Protein AF-A0A0N4VCX0-F1 (afdb_monomer_lite)

InterPro domains:
  IPR036890 Histidine kinase/HSP90-like ATPase superfamily [G3DSA:3.30.565.10] (33-111)
  IPR036890 Histidine kinase/HSP90-like ATPase superfamily [SSF55874] (28-109)
  IPR050634 DNA Topoisomerase II [PTHR10169] (24-110)

Secondary structure (DSSP, 8-state):
-HHHHHHHHHHHHHHHHHHHHHHHHHHTT-----HHHHHHH-THHHH--SSPPPPEEEEEEETTTTEEEEEEE---HHHHHHHHHHHHHHHHHHHH-TT------------

Organism: Enterobius vermicularis (NCBI:txid51028)

Sequence (111 aa):
LKKVRNLQRLKTVRRILRCSNRWNSSAAKYRKVSPIEHVLLRSDSYVGSNSLTDEQVSFLYDSRDQKIRRESIRYVPALLKIFDEILVNAADNKQRDSNMKHLSVNVDRQV

pLDDT: mean 83.38, std 17.74, range [45.81, 97.19]

Structure (mmCIF, N/CA/C/O backbone):
data_AF-A0A0N4VCX0-F1
#
_entry.id   AF-A0A0N4VCX0-F1
#
loop_
_atom_site.group_PDB
_atom_site.id
_atom_site.type_symbol
_atom_site.label_atom_id
_atom_site.label_alt_id
_atom_site.label_comp_id
_atom_site.label_asym_id
_atom_site.label_entity_id
_atom_site.label_seq_id
_atom_site.pdbx_PDB_ins_code
_atom_site.Cartn_x
_atom_site.Cartn_y
_atom_site.Cartn_z
_atom_site.occupancy
_atom_site.B_iso_or_equiv
_atom_site.auth_seq_id
_atom_site.auth_comp_id
_atom_site.auth_asym_id
_atom_site.auth_atom_id
_atom_site.pdbx_PDB_model_num
ATOM 1 N N . LEU A 1 1 ? 39.958 -3.877 -67.963 1.00 52.59 1 LEU A N 1
ATOM 2 C CA . LEU A 1 1 ? 38.867 -2.887 -67.724 1.00 52.59 1 LEU A CA 1
ATOM 3 C C . LEU A 1 1 ? 37.638 -3.394 -66.930 1.00 52.59 1 LEU A C 1
ATOM 5 O O . LEU A 1 1 ? 36.916 -2.561 -66.387 1.00 52.59 1 LEU A O 1
ATOM 9 N N . LYS A 1 2 ? 37.358 -4.709 -66.822 1.00 48.81 2 LYS A N 1
ATOM 10 C CA . LYS A 1 2 ? 36.209 -5.240 -66.037 1.00 48.81 2 LYS A CA 1
ATOM 11 C C . LYS A 1 2 ? 36.496 -5.421 -64.527 1.00 48.81 2 LYS A C 1
ATOM 13 O O . LYS A 1 2 ? 35.601 -5.257 -63.707 1.00 48.81 2 LYS A O 1
ATOM 18 N N . LYS A 1 3 ? 37.758 -5.665 -64.144 1.00 48.50 3 LYS A N 1
ATOM 19 C CA . LYS A 1 3 ? 38.185 -5.941 -62.750 1.00 48.50 3 LYS A CA 1
ATOM 20 C C . LYS A 1 3 ? 38.126 -4.709 -61.821 1.00 48.50 3 LYS A C 1
ATOM 22 O O . LYS A 1 3 ? 37.767 -4.833 -60.657 1.00 48.50 3 LYS A O 1
ATOM 27 N N . VAL A 1 4 ? 38.389 -3.509 -62.352 1.00 52.94 4 VAL A N 1
ATOM 28 C CA . VAL A 1 4 ? 38.394 -2.240 -61.586 1.00 52.94 4 VAL A CA 1
ATOM 29 C C . VAL A 1 4 ? 36.971 -1.753 -61.261 1.00 52.94 4 VAL A C 1
ATOM 31 O O . VAL A 1 4 ? 36.721 -1.266 -60.160 1.00 52.94 4 VAL A O 1
ATOM 34 N N . ARG A 1 5 ? 36.007 -1.985 -62.167 1.00 50.59 5 ARG A N 1
ATOM 35 C CA . ARG A 1 5 ? 34.582 -1.663 -61.957 1.00 50.59 5 ARG A CA 1
ATOM 36 C C . ARG A 1 5 ? 33.952 -2.488 -60.824 1.00 50.59 5 ARG A C 1
ATOM 38 O O . ARG A 1 5 ? 33.183 -1.946 -60.034 1.00 50.59 5 ARG A O 1
ATOM 45 N N . ASN A 1 6 ? 34.341 -3.759 -60.676 1.00 53.69 6 ASN A N 1
ATOM 46 C CA . ASN A 1 6 ? 33.891 -4.610 -59.564 1.00 53.69 6 ASN A CA 1
ATOM 47 C C . ASN A 1 6 ? 34.422 -4.139 -58.200 1.00 53.69 6 ASN A C 1
ATOM 49 O O . ASN A 1 6 ? 33.697 -4.197 -57.209 1.00 53.69 6 ASN A O 1
ATOM 53 N N . LEU A 1 7 ? 35.648 -3.608 -58.143 1.00 52.91 7 LEU A N 1
ATOM 54 C CA . LEU A 1 7 ? 36.235 -3.105 -56.897 1.00 52.91 7 LEU A CA 1
ATOM 55 C C . LEU A 1 7 ? 35.561 -1.809 -56.416 1.00 52.91 7 LEU A C 1
ATOM 57 O O . LEU A 1 7 ? 35.346 -1.635 -55.217 1.00 52.91 7 LEU A O 1
ATOM 61 N N . GLN A 1 8 ? 35.193 -0.912 -57.337 1.00 54.19 8 GLN A N 1
ATOM 62 C CA . GLN A 1 8 ? 34.441 0.305 -57.006 1.00 54.19 8 GLN A CA 1
ATOM 63 C C . GLN A 1 8 ? 33.018 -0.022 -56.524 1.00 54.19 8 GLN A C 1
ATOM 65 O O . GLN A 1 8 ? 32.570 0.540 -55.527 1.00 54.19 8 GLN A O 1
ATOM 70 N N . ARG A 1 9 ? 32.347 -1.006 -57.141 1.00 52.78 9 ARG A N 1
ATOM 71 C CA . ARG A 1 9 ? 31.013 -1.478 -56.724 1.00 52.78 9 ARG A CA 1
ATOM 72 C C . ARG A 1 9 ? 31.033 -2.107 -55.319 1.00 52.78 9 ARG A C 1
ATOM 74 O O . ARG A 1 9 ? 30.173 -1.797 -54.501 1.00 52.78 9 ARG A O 1
ATOM 81 N N . LEU A 1 10 ? 32.067 -2.891 -54.993 1.00 54.28 10 LEU A N 1
ATOM 82 C CA . LEU A 1 10 ? 32.272 -3.481 -53.658 1.00 54.28 10 LEU A CA 1
ATOM 83 C C . LEU A 1 10 ? 32.592 -2.437 -52.572 1.00 54.28 10 LEU A C 1
ATOM 85 O O . LEU A 1 10 ? 32.125 -2.560 -51.437 1.00 54.28 10 LEU A O 1
ATOM 89 N N . LYS A 1 11 ? 33.355 -1.385 -52.903 1.00 54.84 11 LYS A N 1
ATOM 90 C CA . LYS A 1 11 ? 33.648 -0.275 -51.976 1.00 54.84 11 LYS A CA 1
ATOM 91 C C . LYS A 1 11 ? 32.392 0.539 -51.645 1.00 54.84 11 LYS A C 1
ATOM 93 O O . LYS A 1 11 ? 32.186 0.879 -50.479 1.00 54.84 11 LYS A O 1
ATOM 98 N N . THR A 1 12 ? 31.533 0.792 -52.633 1.00 54.62 12 THR A N 1
ATOM 99 C CA . THR A 1 12 ? 30.264 1.516 -52.449 1.00 54.62 12 THR A CA 1
ATOM 100 C C . THR A 1 12 ? 29.264 0.712 -51.614 1.00 54.62 12 THR A C 1
ATOM 102 O O . THR A 1 12 ? 28.698 1.253 -50.667 1.00 54.62 12 THR A O 1
ATOM 105 N N . VAL A 1 13 ? 29.127 -0.597 -51.860 1.00 58.81 13 VAL A N 1
ATOM 106 C CA . VAL A 1 13 ? 28.260 -1.490 -51.062 1.00 58.81 13 VAL A CA 1
ATOM 107 C C . VAL A 1 13 ? 28.729 -1.581 -49.602 1.00 58.81 13 VAL A C 1
ATOM 109 O O . VAL A 1 13 ? 27.922 -1.440 -48.685 1.00 58.81 13 VAL A O 1
ATOM 112 N N . ARG A 1 14 ? 30.045 -1.686 -49.350 1.00 57.28 14 ARG A N 1
ATOM 113 C CA . ARG A 1 14 ? 30.617 -1.636 -47.985 1.00 57.28 14 ARG A CA 1
ATOM 114 C C . ARG A 1 14 ? 30.424 -0.290 -47.275 1.00 57.28 14 ARG A C 1
ATOM 116 O O . ARG A 1 14 ? 30.533 -0.233 -46.050 1.00 57.28 14 ARG A O 1
ATOM 123 N N . ARG A 1 15 ? 30.205 0.804 -48.009 1.00 54.22 15 ARG A N 1
ATOM 124 C CA . ARG A 1 15 ? 29.928 2.134 -47.439 1.00 54.22 15 ARG A CA 1
ATOM 125 C C . ARG A 1 15 ? 28.449 2.284 -47.070 1.00 54.22 15 ARG A C 1
ATOM 127 O O . ARG A 1 15 ? 28.151 2.823 -46.011 1.00 54.22 15 ARG A O 1
ATOM 134 N N . ILE A 1 16 ? 27.551 1.732 -47.888 1.00 58.03 16 ILE A N 1
ATOM 135 C CA . ILE A 1 16 ? 26.101 1.700 -47.634 1.00 58.03 16 ILE A CA 1
ATOM 136 C C . ILE A 1 16 ? 25.775 0.803 -46.426 1.00 58.03 16 ILE A C 1
ATOM 138 O O . ILE A 1 16 ? 25.083 1.247 -45.513 1.00 58.03 16 ILE A O 1
ATOM 142 N N . LEU A 1 17 ? 26.364 -0.399 -46.351 1.00 57.81 17 LEU A N 1
ATOM 143 C CA . LEU A 1 17 ? 26.221 -1.305 -45.198 1.00 57.81 17 LEU A CA 1
ATOM 144 C C . LEU A 1 17 ? 26.742 -0.691 -43.887 1.00 57.81 17 LEU A C 1
ATOM 146 O O . LEU A 1 17 ? 26.132 -0.858 -42.834 1.00 57.81 17 LEU A O 1
ATOM 150 N N . ARG A 1 18 ? 27.841 0.076 -43.940 1.00 52.09 18 ARG A N 1
ATOM 151 C CA . ARG A 1 18 ? 28.374 0.784 -42.762 1.00 52.09 18 ARG A CA 1
ATOM 152 C C . ARG A 1 18 ? 27.489 1.935 -42.295 1.00 52.09 18 ARG A C 1
ATOM 154 O O . ARG A 1 18 ? 27.424 2.181 -41.096 1.00 52.09 18 ARG A O 1
ATOM 161 N N . CYS A 1 19 ? 26.813 2.622 -43.214 1.00 50.06 19 CYS A N 1
ATOM 162 C CA . CYS A 1 19 ? 25.867 3.672 -42.854 1.00 50.06 19 CYS A CA 1
ATOM 163 C C . CYS A 1 19 ? 24.616 3.055 -42.210 1.00 50.06 19 CYS A C 1
ATOM 165 O O . CYS A 1 19 ? 24.270 3.437 -41.100 1.00 50.06 19 CYS A O 1
ATOM 167 N N . SER A 1 20 ? 24.019 2.026 -42.829 1.00 53.81 20 SER A N 1
ATOM 168 C CA . SER A 1 20 ? 22.828 1.320 -42.317 1.00 53.81 20 SER A CA 1
ATOM 169 C C . SER A 1 20 ? 23.019 0.741 -40.906 1.00 53.81 20 SER A C 1
ATOM 171 O O . SER A 1 20 ? 22.170 0.954 -40.041 1.00 53.81 20 SER A O 1
ATOM 173 N N . ASN A 1 21 ? 24.171 0.125 -40.617 1.00 55.44 21 ASN A N 1
ATOM 174 C CA . ASN A 1 21 ? 24.453 -0.397 -39.275 1.00 55.44 21 ASN A CA 1
ATOM 175 C C . ASN A 1 21 ? 24.526 0.691 -38.191 1.00 55.44 21 ASN A C 1
ATOM 177 O O . ASN A 1 21 ? 24.209 0.406 -37.039 1.00 55.44 21 ASN A O 1
ATOM 181 N N . ARG A 1 22 ? 24.899 1.931 -38.544 1.00 50.59 22 ARG A N 1
ATOM 182 C CA . ARG A 1 22 ? 24.986 3.063 -37.607 1.00 50.59 22 ARG A CA 1
ATOM 183 C C . ARG A 1 22 ? 23.609 3.595 -37.198 1.00 50.59 22 ARG A C 1
ATOM 185 O O . ARG A 1 22 ? 23.419 3.951 -36.040 1.00 50.59 22 ARG A O 1
ATOM 192 N N . TRP A 1 23 ? 22.643 3.600 -38.121 1.00 46.28 23 TRP A N 1
ATOM 193 C CA . TRP A 1 23 ? 21.257 4.006 -37.841 1.00 46.28 23 TRP A CA 1
ATOM 194 C C . TRP A 1 23 ? 20.540 3.009 -36.922 1.00 46.28 23 TRP A C 1
ATOM 196 O O . TRP A 1 23 ? 19.825 3.430 -36.014 1.00 46.28 23 TRP A O 1
ATOM 206 N N . ASN A 1 24 ? 20.820 1.708 -37.063 1.00 55.06 24 ASN A N 1
ATOM 207 C CA . ASN A 1 24 ? 20.322 0.690 -36.130 1.00 55.06 24 ASN A CA 1
ATOM 208 C C . ASN A 1 24 ? 20.887 0.866 -34.710 1.00 55.06 24 ASN A C 1
ATOM 210 O O . ASN A 1 24 ? 20.188 0.590 -33.739 1.00 55.06 24 ASN A O 1
ATOM 214 N N . SER A 1 25 ? 22.119 1.370 -34.563 1.00 58.47 25 SER A N 1
ATOM 215 C CA . SER A 1 25 ? 22.731 1.584 -33.241 1.00 58.47 25 SER A CA 1
ATOM 216 C C . SER A 1 25 ? 22.077 2.739 -32.471 1.00 58.47 25 SER A C 1
ATOM 218 O O . SER A 1 25 ? 21.984 2.695 -31.247 1.00 58.47 25 SER A O 1
ATOM 220 N N . SER A 1 26 ? 21.633 3.785 -33.175 1.00 61.69 26 SER A N 1
ATOM 221 C CA . SER A 1 26 ? 20.996 4.963 -32.569 1.00 61.69 26 SER A CA 1
ATOM 222 C C . SER A 1 26 ? 19.503 4.756 -32.311 1.00 61.69 26 SER A C 1
ATOM 224 O O . SER A 1 26 ? 19.011 5.171 -31.264 1.00 61.69 26 SER A O 1
ATOM 226 N N . ALA A 1 27 ? 18.794 4.076 -33.219 1.00 63.09 27 ALA A N 1
ATOM 227 C CA . ALA A 1 27 ? 17.379 3.744 -33.047 1.00 63.09 27 ALA A CA 1
ATOM 228 C C . ALA A 1 27 ? 17.144 2.719 -31.921 1.00 63.09 27 ALA A C 1
ATOM 230 O O . ALA A 1 27 ? 16.131 2.791 -31.236 1.00 63.09 27 ALA A O 1
ATOM 231 N N . ALA A 1 28 ? 18.100 1.819 -31.661 1.00 68.31 28 ALA A N 1
ATOM 232 C CA . ALA A 1 28 ? 18.030 0.887 -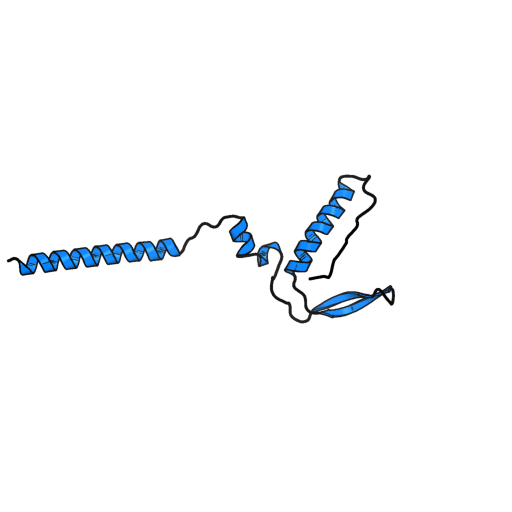30.532 1.00 68.31 28 ALA A CA 1
ATOM 233 C C . ALA A 1 28 ? 18.201 1.562 -29.154 1.00 68.31 28 ALA A C 1
ATOM 235 O O . ALA A 1 28 ? 17.858 0.969 -28.134 1.00 68.3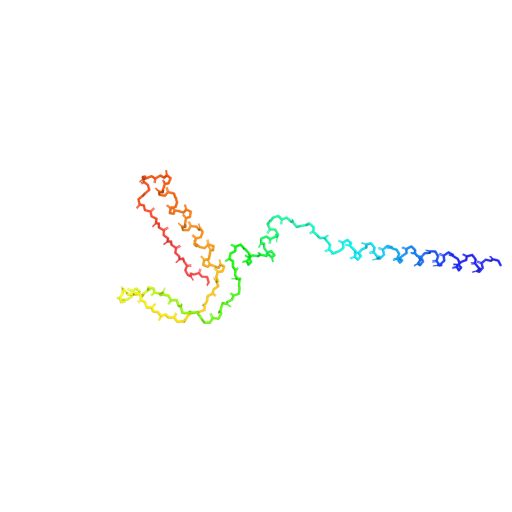1 28 ALA A O 1
ATOM 236 N N . LYS A 1 29 ? 18.734 2.792 -29.104 1.00 82.12 29 LYS A N 1
ATOM 237 C CA . LYS A 1 29 ? 19.020 3.501 -27.847 1.00 82.12 29 LYS A CA 1
ATOM 238 C C . LYS A 1 29 ? 17.773 4.126 -27.212 1.00 82.12 29 LYS A C 1
ATOM 240 O O . LYS A 1 29 ? 17.725 4.265 -25.993 1.00 82.12 29 LYS A O 1
ATOM 245 N N . TYR A 1 30 ? 16.780 4.507 -28.016 1.00 86.69 30 TYR A N 1
ATOM 246 C CA . TYR A 1 30 ? 15.577 5.199 -27.552 1.00 86.69 30 TYR A CA 1
ATOM 247 C C . TYR A 1 30 ? 14.340 4.381 -27.899 1.00 86.69 30 TYR A C 1
ATOM 249 O O . TYR A 1 30 ? 14.028 4.172 -29.068 1.00 86.69 30 TYR A O 1
ATOM 257 N N . ARG A 1 31 ? 13.615 3.939 -26.871 1.00 86.31 31 ARG A N 1
ATOM 258 C CA . ARG A 1 31 ? 12.381 3.171 -27.024 1.00 86.31 31 ARG A CA 1
ATOM 259 C C . ARG A 1 31 ? 11.226 3.920 -26.376 1.00 86.31 31 ARG A C 1
ATOM 261 O O . ARG A 1 31 ? 11.322 4.334 -25.225 1.00 86.31 31 ARG A O 1
ATOM 268 N N . LYS A 1 32 ? 10.116 4.039 -27.105 1.00 90.69 32 LYS A N 1
ATOM 269 C CA . LYS A 1 32 ? 8.825 4.399 -26.517 1.00 90.69 32 LYS A CA 1
ATOM 270 C C . LYS A 1 32 ? 8.227 3.144 -25.886 1.00 90.69 32 LYS A C 1
ATOM 272 O O . LYS A 1 32 ? 8.105 2.122 -26.557 1.00 90.69 32 LYS A O 1
ATOM 277 N N . VAL A 1 33 ? 7.886 3.231 -24.609 1.00 93.56 33 VAL A N 1
ATOM 278 C CA . VAL A 1 33 ? 7.179 2.183 -23.866 1.00 93.56 33 VAL A CA 1
ATOM 279 C C . VAL A 1 33 ? 5.757 2.648 -23.583 1.00 93.56 33 VAL A C 1
ATOM 281 O O . VAL A 1 33 ? 5.505 3.850 -23.456 1.00 93.56 33 VAL A O 1
ATOM 284 N N . SER A 1 34 ? 4.819 1.711 -23.533 1.00 96.31 34 SER A N 1
ATOM 285 C CA . SER A 1 34 ? 3.459 1.994 -23.077 1.00 96.31 34 SER A CA 1
ATOM 286 C C . SER A 1 34 ? 3.431 2.246 -21.559 1.00 96.31 34 SER A C 1
ATOM 288 O O . SER A 1 34 ? 4.356 1.836 -20.852 1.00 96.31 34 SER A O 1
ATOM 290 N N . PRO A 1 35 ? 2.376 2.890 -21.024 1.00 95.00 35 PRO A N 1
ATOM 291 C CA . PRO A 1 35 ? 2.266 3.134 -19.586 1.00 95.00 35 PRO A CA 1
ATOM 292 C C . PRO A 1 35 ? 2.326 1.850 -18.748 1.00 95.00 35 PRO A C 1
ATOM 294 O O . PRO A 1 35 ? 3.040 1.803 -17.752 1.00 95.00 35 PRO A O 1
ATOM 297 N N . ILE A 1 36 ? 1.641 0.789 -19.186 1.00 95.31 36 ILE A N 1
ATOM 298 C CA . ILE A 1 36 ? 1.617 -0.503 -18.485 1.00 95.31 36 ILE A CA 1
ATOM 299 C C . ILE A 1 36 ? 3.011 -1.141 -18.492 1.00 95.31 36 ILE A C 1
ATOM 301 O O . ILE A 1 36 ? 3.500 -1.570 -17.451 1.00 95.31 36 ILE A O 1
ATOM 305 N N . GLU A 1 37 ? 3.692 -1.151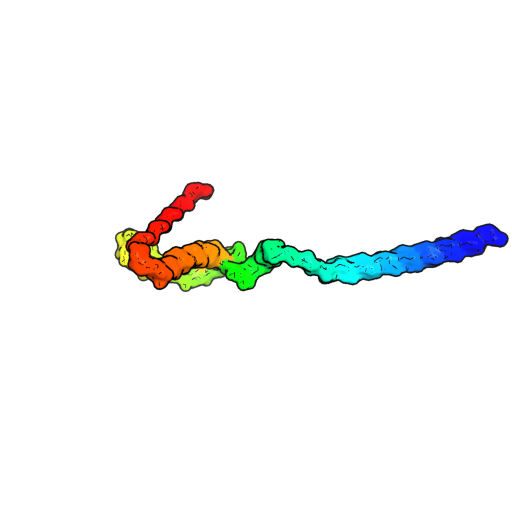 -19.643 1.00 94.50 37 GLU A N 1
ATOM 306 C CA . GLU A 1 37 ? 5.067 -1.660 -19.731 1.00 94.50 37 GLU A CA 1
ATOM 307 C C . GLU A 1 37 ? 6.028 -0.867 -18.839 1.00 94.50 37 GLU A C 1
ATOM 309 O O . GLU A 1 37 ? 6.927 -1.453 -18.243 1.00 94.50 37 GLU A O 1
ATOM 314 N N . HIS A 1 38 ? 5.848 0.452 -18.728 1.00 94.62 38 HIS A N 1
ATOM 315 C CA . HIS A 1 38 ? 6.678 1.281 -17.860 1.00 94.62 38 HIS A CA 1
ATOM 316 C C . HIS A 1 38 ? 6.493 0.923 -16.380 1.00 94.62 38 HIS A C 1
ATOM 318 O O . HIS A 1 38 ? 7.486 0.793 -15.667 1.00 94.62 38 HIS A O 1
ATOM 324 N N . VAL A 1 39 ? 5.249 0.702 -15.936 1.00 93.94 39 VAL A N 1
ATOM 325 C CA . VAL A 1 39 ? 4.951 0.257 -14.564 1.00 93.94 39 VAL A CA 1
ATOM 326 C C . VAL A 1 39 ? 5.599 -1.095 -14.275 1.00 93.94 39 VAL A C 1
ATOM 328 O O . VAL A 1 39 ? 6.208 -1.259 -13.225 1.00 93.94 39 VAL A O 1
ATOM 331 N N . LEU A 1 40 ? 5.538 -2.042 -15.214 1.00 90.62 40 LEU A N 1
ATOM 332 C CA . LEU A 1 40 ? 6.166 -3.357 -15.044 1.00 90.62 40 LEU A CA 1
ATOM 333 C C . LEU A 1 40 ? 7.700 -3.286 -15.060 1.00 90.62 40 LEU A C 1
ATOM 335 O O . LEU A 1 40 ? 8.359 -4.018 -14.330 1.00 90.62 40 LEU A O 1
ATOM 339 N N . LEU A 1 41 ? 8.279 -2.404 -15.879 1.00 91.88 41 LEU A N 1
ATOM 340 C CA . LEU A 1 41 ? 9.731 -2.251 -15.993 1.00 91.88 41 LEU A CA 1
ATOM 341 C C . LEU A 1 41 ? 10.342 -1.492 -14.806 1.00 91.88 41 LEU A C 1
ATOM 343 O O . LEU A 1 41 ? 11.511 -1.694 -14.484 1.00 91.88 41 LEU A O 1
ATOM 347 N N . ARG A 1 42 ? 9.586 -0.567 -14.208 1.00 91.06 42 ARG A N 1
ATOM 348 C CA . ARG A 1 42 ? 10.038 0.351 -13.151 1.00 91.06 42 ARG A CA 1
ATOM 349 C C . ARG A 1 42 ? 9.057 0.390 -11.986 1.00 91.06 42 ARG A C 1
ATOM 351 O O . ARG A 1 42 ? 8.743 1.462 -11.474 1.00 91.06 42 ARG A O 1
ATOM 358 N N . SER A 1 43 ? 8.602 -0.783 -11.557 1.00 93.50 43 SER A N 1
ATOM 359 C CA . SER A 1 43 ? 7.656 -0.940 -10.445 1.00 93.50 43 SER A CA 1
ATOM 360 C C . SER A 1 43 ? 8.153 -0.294 -9.153 1.00 93.50 43 SER A C 1
ATOM 362 O O . SER A 1 43 ? 7.344 0.246 -8.404 1.00 93.50 43 SER A O 1
ATOM 364 N N . ASP A 1 44 ? 9.472 -0.251 -8.947 1.00 92.00 44 ASP A N 1
ATOM 365 C CA . ASP A 1 44 ? 10.110 0.357 -7.778 1.00 92.00 44 ASP A CA 1
ATOM 366 C C . ASP A 1 44 ? 9.656 1.800 -7.512 1.00 92.00 44 ASP A C 1
ATOM 368 O O . ASP A 1 44 ? 9.497 2.191 -6.360 1.00 92.00 44 ASP A O 1
ATOM 372 N N . SER A 1 45 ? 9.396 2.594 -8.558 1.00 92.31 45 SER A N 1
ATOM 373 C CA . SER A 1 45 ? 8.918 3.978 -8.410 1.00 92.31 45 SER A CA 1
ATOM 374 C C . SER A 1 45 ? 7.420 4.095 -8.110 1.00 92.31 45 SER A C 1
ATOM 376 O O . SER A 1 45 ? 6.970 5.173 -7.737 1.00 92.31 45 SER A O 1
ATOM 378 N N . TYR A 1 46 ? 6.651 3.020 -8.290 1.00 93.19 46 TYR A N 1
ATOM 379 C CA . TYR A 1 46 ? 5.203 3.002 -8.078 1.00 93.19 46 TYR A CA 1
ATOM 380 C C . TYR A 1 46 ? 4.832 2.347 -6.748 1.00 93.19 46 TYR A C 1
ATOM 382 O O . TYR A 1 46 ? 4.040 2.896 -5.991 1.00 93.19 46 TYR A O 1
ATOM 390 N N . VAL A 1 47 ? 5.407 1.178 -6.464 1.00 94.50 47 VAL A N 1
ATOM 391 C CA . VAL A 1 47 ? 5.042 0.340 -5.309 1.00 94.50 47 VAL A CA 1
ATOM 392 C C . VAL A 1 47 ? 6.214 0.092 -4.356 1.00 94.50 47 VAL A C 1
ATOM 394 O O . VAL A 1 47 ? 6.015 -0.441 -3.269 1.00 94.50 47 VAL A O 1
ATOM 397 N N . GLY A 1 48 ? 7.430 0.511 -4.717 1.00 92.19 48 GLY A N 1
ATOM 398 C CA . GLY A 1 48 ? 8.652 0.183 -3.983 1.00 92.19 48 GLY A CA 1
ATOM 399 C C . GLY A 1 48 ? 9.290 -1.119 -4.465 1.00 92.19 48 GLY A C 1
ATOM 400 O O . GLY A 1 48 ? 8.856 -1.707 -5.452 1.00 92.19 48 GLY A O 1
ATOM 401 N N . SER A 1 49 ? 10.351 -1.553 -3.780 1.00 93.38 49 SER A N 1
ATOM 402 C CA . SER A 1 49 ? 11.148 -2.701 -4.221 1.00 93.38 49 SER A CA 1
ATOM 403 C C . SER A 1 49 ? 10.328 -3.991 -4.297 1.00 93.38 49 SER A C 1
ATOM 405 O O . SER A 1 49 ? 9.611 -4.347 -3.356 1.00 93.38 49 SER A O 1
ATOM 407 N N . ASN A 1 50 ? 10.505 -4.720 -5.400 1.00 92.44 50 ASN A N 1
ATOM 408 C CA . ASN A 1 50 ? 9.948 -6.064 -5.585 1.00 92.44 50 ASN A CA 1
ATOM 409 C C . ASN A 1 50 ? 10.827 -7.170 -4.976 1.00 92.44 50 ASN A C 1
ATOM 411 O O . ASN A 1 50 ? 10.460 -8.345 -5.026 1.00 92.44 50 ASN A O 1
ATOM 415 N N . SER A 1 51 ? 11.997 -6.816 -4.449 1.00 93.25 51 SER A N 1
ATOM 416 C CA . SER A 1 51 ? 12.916 -7.758 -3.817 1.00 93.25 51 SER A CA 1
ATOM 417 C C . SER A 1 51 ? 12.643 -7.856 -2.321 1.00 93.25 51 SER A C 1
ATOM 419 O O . SER A 1 51 ? 12.108 -6.932 -1.706 1.00 93.25 51 SER A O 1
ATOM 421 N N . LEU A 1 52 ? 13.034 -8.987 -1.731 1.00 94.75 52 LEU A N 1
ATOM 422 C CA . LEU A 1 52 ? 13.015 -9.151 -0.282 1.00 94.75 52 LEU A CA 1
ATOM 423 C C . LEU A 1 52 ? 13.931 -8.094 0.348 1.00 94.75 52 LEU A C 1
ATOM 425 O O . LEU A 1 52 ? 15.084 -7.964 -0.067 1.00 94.75 52 LEU A O 1
ATOM 429 N N . THR A 1 53 ? 13.430 -7.351 1.330 1.00 93.56 53 THR A N 1
ATOM 430 C CA . THR A 1 53 ? 14.263 -6.426 2.100 1.00 93.56 53 THR A CA 1
ATOM 431 C C . THR A 1 53 ? 15.180 -7.167 3.068 1.00 93.56 53 THR A C 1
ATOM 433 O O . THR A 1 53 ? 14.922 -8.310 3.467 1.00 93.56 53 THR A O 1
ATOM 436 N N . ASP A 1 54 ? 16.252 -6.479 3.462 1.00 93.44 54 ASP A N 1
ATOM 437 C CA . ASP A 1 54 ? 17.057 -6.859 4.621 1.00 93.44 54 ASP A CA 1
ATOM 438 C C . ASP A 1 54 ? 16.208 -6.844 5.900 1.00 93.44 54 ASP A C 1
ATOM 440 O O . ASP A 1 54 ? 15.083 -6.339 5.917 1.00 93.44 54 ASP A O 1
ATOM 444 N N . GLU A 1 55 ? 16.741 -7.416 6.980 1.00 92.56 55 GLU A N 1
ATOM 445 C CA . GLU A 1 55 ? 16.055 -7.434 8.272 1.00 92.56 55 GLU A CA 1
ATOM 446 C C . GLU A 1 55 ? 15.689 -6.018 8.731 1.00 92.56 55 GLU A C 1
ATOM 448 O O . GLU A 1 55 ? 16.550 -5.168 8.968 1.00 92.56 55 GLU A O 1
ATOM 453 N N . GLN A 1 56 ? 14.385 -5.774 8.854 1.00 90.81 56 GLN A N 1
ATOM 454 C CA . GLN A 1 56 ? 13.827 -4.511 9.311 1.00 90.81 56 GLN A CA 1
ATOM 455 C C . GLN A 1 56 ? 12.971 -4.740 10.550 1.00 90.81 56 GLN A C 1
ATOM 457 O O . GLN A 1 56 ? 12.090 -5.603 10.581 1.00 90.81 56 GLN A O 1
ATOM 462 N N . VAL A 1 57 ? 13.196 -3.911 11.569 1.00 93.75 57 VAL A N 1
ATOM 463 C CA . VAL A 1 57 ? 12.396 -3.925 12.795 1.00 93.75 57 VAL A CA 1
ATOM 464 C C . VAL A 1 57 ? 11.015 -3.348 12.496 1.00 93.75 57 VAL A C 1
ATOM 466 O O . VAL A 1 57 ? 10.885 -2.166 12.182 1.00 93.75 57 VAL A O 1
ATOM 469 N N . SER A 1 58 ? 9.985 -4.182 12.619 1.00 93.56 58 SER A N 1
ATOM 470 C CA . SER A 1 58 ? 8.583 -3.833 12.382 1.00 93.56 58 SER A CA 1
ATOM 471 C C . SER A 1 58 ? 7.721 -4.138 13.608 1.00 93.56 58 SER A C 1
ATOM 473 O O . SER A 1 58 ? 8.092 -4.922 14.485 1.00 93.56 58 SER A O 1
ATOM 475 N N . PHE A 1 59 ? 6.557 -3.495 13.685 1.00 94.69 59 PHE A N 1
ATOM 476 C CA . PHE A 1 59 ? 5.570 -3.724 14.738 1.00 94.69 59 PHE A CA 1
ATOM 477 C C . PHE A 1 59 ? 4.513 -4.707 14.241 1.00 94.69 59 PHE A C 1
ATOM 479 O O . PHE A 1 59 ? 3.771 -4.398 13.313 1.00 94.69 59 PHE A O 1
ATOM 486 N N . LEU A 1 60 ? 4.442 -5.879 14.865 1.00 93.62 60 LEU A N 1
ATOM 487 C CA . LEU A 1 60 ? 3.501 -6.935 14.508 1.00 93.62 60 LEU A CA 1
ATOM 488 C C . LEU A 1 60 ? 2.470 -7.118 15.611 1.00 93.62 60 LEU A C 1
ATOM 490 O O . LEU A 1 60 ? 2.791 -7.053 16.799 1.00 93.62 60 LEU A O 1
ATOM 494 N N . TYR A 1 61 ? 1.226 -7.352 15.212 1.00 94.25 61 TYR A N 1
ATOM 495 C CA . TYR A 1 61 ? 0.157 -7.680 16.141 1.00 94.25 61 TYR A CA 1
ATOM 496 C C . TYR A 1 61 ? 0.136 -9.187 16.412 1.00 94.25 61 TYR A C 1
ATOM 498 O O . TYR A 1 61 ? -0.049 -9.990 15.498 1.00 94.25 61 TYR A O 1
ATOM 506 N N . ASP A 1 62 ? 0.306 -9.563 17.676 1.00 93.19 62 ASP A N 1
ATOM 507 C CA . ASP A 1 62 ? 0.200 -10.941 18.138 1.00 93.19 62 ASP A CA 1
ATOM 508 C C . ASP A 1 62 ? -1.244 -11.245 18.552 1.00 93.19 62 ASP A C 1
ATOM 510 O O . ASP A 1 62 ? -1.752 -10.716 19.543 1.00 93.19 62 ASP A O 1
ATOM 514 N N . SER A 1 63 ? -1.900 -12.118 17.788 1.00 90.88 63 SER A N 1
ATOM 515 C CA . SER A 1 63 ? -3.285 -12.533 18.043 1.00 90.88 63 SER A CA 1
ATOM 516 C C . SER A 1 63 ? -3.480 -13.297 19.356 1.00 90.88 63 SER A C 1
ATOM 518 O O . SER A 1 63 ? -4.581 -13.267 19.902 1.00 90.88 63 SER A O 1
ATOM 520 N N . ARG A 1 64 ? -2.444 -13.971 19.878 1.00 92.75 64 ARG A N 1
ATOM 521 C CA . ARG A 1 64 ? -2.556 -14.795 21.094 1.00 92.75 64 ARG A CA 1
ATOM 522 C C . ARG A 1 64 ? -2.530 -13.936 22.347 1.00 92.75 64 ARG A C 1
ATOM 524 O O . ARG A 1 64 ? -3.376 -14.090 23.218 1.00 92.75 64 ARG A O 1
ATOM 531 N N . ASP A 1 65 ? -1.579 -13.011 22.398 1.00 93.25 65 ASP A N 1
ATOM 532 C CA . ASP A 1 65 ? -1.379 -12.125 23.547 1.00 93.25 65 ASP A CA 1
ATOM 533 C C . ASP A 1 65 ? -2.101 -10.778 23.410 1.00 93.25 65 ASP A C 1
ATOM 535 O O . ASP A 1 65 ? -2.026 -9.948 24.317 1.00 93.25 65 ASP A O 1
ATOM 539 N N . GLN A 1 66 ? -2.768 -10.548 22.271 1.00 93.44 66 GLN A N 1
ATOM 540 C CA . GLN A 1 66 ? -3.457 -9.307 21.900 1.00 93.44 66 GLN A CA 1
ATOM 541 C C . GLN A 1 66 ? -2.582 -8.053 22.058 1.00 93.44 66 GLN A C 1
ATOM 543 O O . GLN A 1 66 ? -3.052 -6.986 22.458 1.00 93.44 66 GLN A O 1
ATOM 548 N N . LYS A 1 67 ? -1.287 -8.175 21.753 1.00 94.31 67 LYS A N 1
ATOM 549 C CA . LYS A 1 67 ? -0.282 -7.124 21.953 1.00 94.31 67 LYS A CA 1
ATOM 550 C C . LYS A 1 67 ? 0.519 -6.877 20.689 1.00 94.31 67 LYS A C 1
ATOM 552 O O . LYS A 1 67 ? 0.723 -7.770 19.874 1.00 94.31 67 LYS A O 1
ATOM 557 N N . ILE A 1 68 ? 1.021 -5.654 20.563 1.00 95.38 68 ILE A N 1
ATOM 558 C CA . ILE A 1 68 ? 1.968 -5.293 19.513 1.00 95.38 68 ILE A CA 1
ATOM 559 C C . ILE A 1 68 ? 3.381 -5.624 20.003 1.00 95.38 68 ILE A C 1
ATOM 561 O O . ILE A 1 68 ? 3.812 -5.135 21.050 1.00 95.38 68 ILE A O 1
ATOM 565 N N . ARG A 1 69 ? 4.107 -6.445 19.242 1.00 94.25 69 ARG A N 1
ATOM 566 C CA . ARG A 1 69 ? 5.507 -6.810 19.488 1.00 94.25 69 ARG A CA 1
ATOM 567 C C . ARG A 1 69 ? 6.398 -6.167 18.426 1.00 94.25 69 ARG A C 1
ATOM 569 O O . ARG A 1 69 ? 5.983 -5.984 17.285 1.00 94.25 69 ARG A O 1
ATOM 576 N N . ARG A 1 70 ? 7.624 -5.808 18.811 1.00 95.31 70 ARG A N 1
ATOM 577 C CA . ARG A 1 70 ? 8.669 -5.396 17.864 1.00 95.31 70 ARG A CA 1
ATOM 578 C C . ARG A 1 70 ? 9.458 -6.625 17.457 1.00 95.31 70 ARG A C 1
ATOM 580 O O . ARG A 1 70 ? 10.015 -7.289 18.326 1.00 95.31 70 ARG A O 1
ATOM 587 N N . GLU A 1 71 ? 9.509 -6.893 16.164 1.00 94.12 71 GLU A N 1
ATOM 588 C CA . GLU A 1 71 ? 10.188 -8.057 15.609 1.00 94.12 71 GLU A CA 1
ATOM 589 C C . GLU A 1 71 ? 10.957 -7.663 14.352 1.00 94.12 71 GLU A C 1
ATOM 591 O O . GLU A 1 71 ? 10.563 -6.755 13.620 1.00 94.12 71 GLU A O 1
ATOM 596 N N . SER A 1 72 ? 12.085 -8.327 14.131 1.00 95.44 72 SER A N 1
ATOM 597 C CA . SER A 1 72 ? 12.880 -8.158 12.925 1.00 95.44 72 SER A CA 1
ATOM 598 C C . SER A 1 72 ? 12.358 -9.112 11.857 1.00 95.44 72 SER A C 1
ATOM 600 O O . SER A 1 72 ? 12.355 -10.326 12.051 1.00 95.44 72 SER A O 1
ATOM 602 N N . ILE A 1 73 ? 11.862 -8.562 10.751 1.00 94.75 73 ILE A N 1
ATOM 603 C CA . ILE A 1 73 ? 11.274 -9.340 9.660 1.00 94.75 73 ILE A CA 1
ATOM 604 C C . ILE A 1 73 ? 11.859 -8.941 8.315 1.00 94.75 73 ILE A C 1
ATOM 606 O O . ILE A 1 73 ? 12.379 -7.843 8.130 1.00 94.75 73 ILE A O 1
ATOM 610 N N . ARG A 1 74 ? 11.715 -9.851 7.354 1.00 94.88 74 ARG A N 1
ATOM 611 C CA . ARG A 1 74 ? 11.998 -9.610 5.941 1.00 94.88 74 ARG A CA 1
ATOM 612 C C . ARG A 1 74 ? 10.710 -9.779 5.158 1.00 94.88 74 ARG A C 1
ATOM 614 O O . ARG A 1 74 ? 10.005 -10.771 5.341 1.00 94.88 74 ARG A O 1
ATOM 621 N N . TYR A 1 75 ? 10.398 -8.820 4.301 1.00 93.94 75 TYR A N 1
ATOM 622 C CA . TYR A 1 75 ? 9.182 -8.828 3.493 1.00 93.94 75 TYR A CA 1
ATOM 623 C C . TYR A 1 75 ? 9.450 -8.156 2.145 1.00 93.94 75 TYR A C 1
ATOM 625 O O . TYR A 1 75 ? 10.548 -7.671 1.890 1.00 93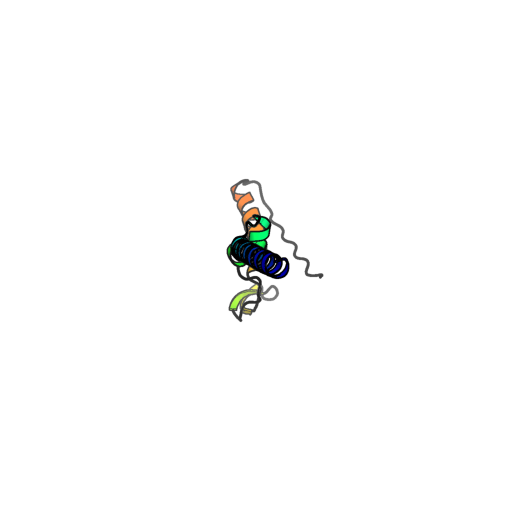.94 75 TYR A O 1
ATOM 633 N N . VAL A 1 76 ? 8.462 -8.163 1.252 1.00 95.00 76 VAL A N 1
ATOM 634 C CA . VAL A 1 76 ? 8.544 -7.447 -0.027 1.00 95.00 76 VAL A CA 1
ATOM 635 C C . VAL A 1 76 ? 7.715 -6.163 0.088 1.00 95.00 76 VAL A C 1
ATOM 637 O O . VAL A 1 76 ? 6.491 -6.264 0.210 1.00 95.00 76 VAL A O 1
ATOM 640 N N . PRO A 1 77 ? 8.327 -4.963 0.055 1.00 94.62 77 PRO A N 1
ATOM 641 C CA . PRO A 1 77 ? 7.607 -3.694 0.189 1.00 94.62 77 PRO A CA 1
ATOM 642 C C . PRO A 1 77 ? 6.508 -3.507 -0.856 1.00 94.62 77 PRO A C 1
ATOM 644 O O . PRO A 1 77 ? 5.405 -3.090 -0.507 1.00 94.62 77 PRO A O 1
ATOM 647 N N . ALA A 1 78 ? 6.774 -3.894 -2.108 1.00 94.88 78 ALA A N 1
ATOM 648 C CA . ALA A 1 78 ? 5.796 -3.813 -3.188 1.00 94.88 78 ALA A CA 1
ATOM 649 C C . ALA A 1 78 ? 4.496 -4.566 -2.871 1.00 94.88 78 ALA A C 1
ATOM 651 O O . ALA A 1 78 ? 3.409 -4.061 -3.147 1.00 94.88 78 ALA A O 1
ATOM 652 N N . LEU A 1 79 ? 4.596 -5.744 -2.242 1.00 94.19 79 LEU A N 1
ATOM 653 C CA . LEU A 1 79 ? 3.435 -6.552 -1.870 1.00 94.19 79 LEU A CA 1
ATOM 654 C C . LEU A 1 79 ? 2.590 -5.868 -0.788 1.00 94.19 79 LEU A C 1
ATOM 656 O O . LEU A 1 79 ? 1.364 -5.862 -0.878 1.00 94.19 79 LEU A O 1
ATOM 660 N N . LEU A 1 80 ? 3.233 -5.262 0.215 1.00 94.31 80 LEU A N 1
ATOM 661 C CA . LEU A 1 80 ? 2.505 -4.490 1.221 1.00 94.31 80 LEU A CA 1
ATOM 662 C C . LEU A 1 80 ? 1.866 -3.246 0.609 1.00 94.31 80 LEU A C 1
ATOM 664 O O . LEU A 1 80 ? 0.737 -2.915 0.962 1.00 94.31 80 LEU A O 1
ATOM 668 N N . LYS A 1 81 ? 2.547 -2.578 -0.328 1.00 95.25 81 LYS A N 1
ATOM 669 C CA . LYS A 1 81 ? 2.042 -1.328 -0.889 1.00 95.25 81 LYS A CA 1
ATOM 670 C C . LYS A 1 81 ? 0.814 -1.534 -1.768 1.00 95.25 81 LYS A C 1
ATOM 672 O O . LYS A 1 81 ? -0.143 -0.783 -1.632 1.00 95.25 81 LYS A O 1
ATOM 677 N N . ILE A 1 82 ? 0.785 -2.573 -2.607 1.00 95.69 82 ILE A N 1
ATOM 678 C CA . ILE A 1 82 ? -0.419 -2.868 -3.404 1.00 95.69 82 ILE A CA 1
ATOM 679 C C . ILE A 1 82 ? -1.628 -3.192 -2.521 1.00 95.69 82 ILE A C 1
ATOM 681 O O . ILE A 1 82 ? -2.751 -2.840 -2.869 1.00 95.69 82 ILE A O 1
ATOM 685 N N . PHE A 1 83 ? -1.404 -3.839 -1.377 1.00 96.06 83 PHE A N 1
ATOM 686 C CA . PHE A 1 83 ? -2.462 -4.140 -0.423 1.00 96.06 83 PHE A CA 1
ATOM 687 C C . PHE A 1 83 ? -2.946 -2.871 0.297 1.00 96.06 83 PHE A C 1
ATOM 689 O O . PHE A 1 83 ? -4.151 -2.637 0.377 1.00 96.06 83 PHE A O 1
ATOM 696 N N . ASP A 1 84 ? -2.016 -2.022 0.740 1.00 96.44 84 ASP A N 1
ATOM 697 C CA . ASP A 1 84 ? -2.290 -0.717 1.355 1.00 96.44 84 ASP A CA 1
ATOM 698 C C . ASP A 1 84 ? -3.126 0.197 0.444 1.00 96.44 84 ASP A C 1
ATOM 700 O O . ASP A 1 84 ? -4.118 0.762 0.894 1.00 96.44 84 ASP A O 1
ATOM 704 N N . GLU A 1 85 ? -2.821 0.265 -0.855 1.00 96.94 85 GLU A N 1
ATOM 705 C CA . GLU A 1 85 ? -3.600 1.070 -1.808 1.00 96.94 85 GLU A CA 1
ATOM 706 C C . GLU A 1 85 ? -5.080 0.657 -1.856 1.00 96.94 85 GLU A C 1
ATOM 708 O O . GLU A 1 85 ? -5.969 1.506 -1.912 1.00 96.94 85 GLU A O 1
ATOM 713 N N . ILE A 1 86 ? -5.388 -0.643 -1.794 1.00 97.12 86 ILE A N 1
ATOM 714 C CA . ILE A 1 86 ? -6.783 -1.107 -1.763 1.00 97.12 86 ILE A CA 1
ATOM 715 C C . ILE A 1 86 ? -7.453 -0.747 -0.434 1.00 97.12 86 ILE A C 1
ATOM 717 O O . ILE A 1 86 ? -8.610 -0.316 -0.430 1.00 97.12 86 ILE A O 1
ATOM 721 N N . LEU A 1 87 ? -6.737 -0.880 0.686 1.00 96.62 87 LEU A N 1
ATOM 722 C CA . LEU A 1 87 ? -7.266 -0.527 2.003 1.00 96.62 87 LEU A CA 1
ATOM 723 C C . LEU A 1 87 ? -7.556 0.968 2.130 1.00 96.62 87 LEU A C 1
ATOM 725 O O . LEU A 1 87 ? -8.631 1.332 2.607 1.00 96.62 87 LEU A O 1
ATOM 729 N N . VAL A 1 88 ? -6.642 1.827 1.678 1.00 96.81 88 VAL A N 1
ATOM 730 C CA . VAL A 1 88 ? -6.826 3.284 1.695 1.00 96.81 88 VAL A CA 1
ATOM 731 C C . VAL A 1 88 ? -7.986 3.677 0.788 1.00 96.81 88 VAL A C 1
ATOM 733 O O . VAL A 1 88 ? -8.871 4.403 1.226 1.00 96.81 88 VAL A O 1
ATOM 736 N N . ASN A 1 89 ? -8.085 3.103 -0.415 1.00 96.38 89 ASN A N 1
ATOM 737 C CA . ASN A 1 89 ? -9.220 3.355 -1.307 1.00 96.38 89 ASN A CA 1
ATOM 738 C C . ASN A 1 89 ? -10.573 2.969 -0.678 1.00 96.38 89 ASN A C 1
ATOM 740 O O . ASN A 1 89 ? -11.574 3.673 -0.860 1.00 96.38 89 ASN A O 1
ATOM 744 N N . ALA A 1 90 ? -10.619 1.858 0.064 1.00 96.44 90 ALA A N 1
ATOM 745 C CA . ALA A 1 90 ? -11.808 1.438 0.799 1.00 96.44 90 ALA A CA 1
ATOM 746 C C . ALA A 1 90 ? -12.102 2.365 1.992 1.00 96.44 90 ALA A C 1
ATOM 748 O O . ALA A 1 90 ? -13.257 2.726 2.218 1.00 96.44 90 ALA A O 1
ATOM 749 N N . ALA A 1 91 ? -11.078 2.801 2.727 1.00 96.06 91 ALA A N 1
ATOM 750 C CA . ALA A 1 91 ? -11.220 3.767 3.813 1.00 96.06 91 ALA A CA 1
ATOM 751 C C . ALA A 1 91 ? -11.709 5.135 3.304 1.00 96.06 91 ALA A C 1
ATOM 753 O O . ALA A 1 91 ? -12.604 5.733 3.903 1.00 96.06 91 ALA A O 1
ATOM 754 N N . ASP A 1 92 ? -11.217 5.589 2.154 1.00 97.19 92 ASP A N 1
ATOM 755 C CA . ASP A 1 92 ? -11.644 6.828 1.499 1.00 97.19 92 ASP A CA 1
ATOM 756 C C . ASP A 1 92 ? -13.118 6.787 1.095 1.00 97.19 92 ASP A C 1
ATOM 758 O O . ASP A 1 92 ? -13.791 7.821 1.051 1.00 97.19 92 ASP A O 1
ATOM 762 N N . ASN A 1 93 ? -13.669 5.596 0.844 1.00 96.56 93 ASN A N 1
ATOM 763 C CA . ASN A 1 93 ? -15.099 5.459 0.608 1.00 96.56 93 ASN A CA 1
ATOM 764 C C . ASN A 1 93 ? -15.929 5.873 1.835 1.00 96.56 93 ASN A C 1
ATOM 766 O O . ASN A 1 93 ? -17.011 6.414 1.651 1.00 96.56 93 ASN A O 1
ATOM 770 N N . LYS A 1 94 ? -15.421 5.727 3.070 1.00 95.62 94 LYS A N 1
ATOM 771 C CA . LYS A 1 94 ? -16.107 6.231 4.276 1.00 95.62 94 LYS A CA 1
ATOM 772 C C . LYS A 1 94 ? -16.197 7.753 4.309 1.00 95.62 94 LYS A C 1
ATOM 774 O O . LYS A 1 94 ? -17.160 8.302 4.838 1.00 95.62 94 LYS A O 1
ATOM 779 N N . GLN A 1 95 ? -15.169 8.427 3.798 1.00 94.81 95 GLN A N 1
ATOM 780 C CA . GLN A 1 95 ? -15.147 9.886 3.731 1.00 94.81 95 GLN A CA 1
ATOM 781 C C . GLN A 1 95 ? -16.117 10.395 2.660 1.00 94.81 95 GLN A C 1
ATOM 783 O O . GLN A 1 95 ? -16.777 11.410 2.864 1.00 94.81 95 GLN A O 1
ATOM 788 N N . ARG A 1 96 ? -16.231 9.668 1.539 1.00 96.62 96 ARG A N 1
ATOM 789 C CA . ARG A 1 96 ? -17.164 9.975 0.443 1.00 96.62 96 ARG A CA 1
ATOM 790 C C . ARG A 1 96 ? -18.618 9.633 0.777 1.00 96.62 96 ARG A C 1
ATOM 792 O O . ARG A 1 96 ? -19.505 10.423 0.475 1.00 96.62 96 ARG A O 1
ATOM 799 N N . ASP A 1 97 ? -18.856 8.480 1.396 1.00 96.44 97 ASP A N 1
ATOM 800 C CA . ASP A 1 97 ? -20.165 8.009 1.844 1.00 96.44 97 ASP A CA 1
ATOM 801 C C . ASP A 1 97 ? -20.142 7.686 3.344 1.00 96.44 97 ASP A C 1
ATOM 803 O O . ASP A 1 97 ? -19.631 6.658 3.807 1.00 96.44 97 ASP A O 1
ATOM 807 N N . SER A 1 98 ? -20.774 8.566 4.119 1.00 95.31 98 SER A N 1
ATOM 808 C CA . SER A 1 98 ? -20.886 8.429 5.568 1.00 95.31 98 SER A CA 1
ATOM 809 C C . SER A 1 98 ? -21.731 7.223 5.996 1.00 95.31 98 SER A C 1
ATOM 811 O O . SER A 1 98 ? -21.627 6.807 7.154 1.00 95.31 98 SER A O 1
ATOM 813 N N . ASN A 1 99 ? -22.497 6.598 5.094 1.00 96.56 99 ASN A N 1
ATOM 814 C CA . ASN A 1 99 ? -23.296 5.409 5.394 1.00 96.56 99 ASN A CA 1
ATOM 815 C C . ASN A 1 99 ? -22.481 4.113 5.451 1.00 96.56 99 ASN A C 1
ATOM 817 O O . ASN A 1 99 ? -22.979 3.116 5.977 1.00 96.56 99 ASN A O 1
ATOM 821 N N . MET A 1 100 ? -21.233 4.099 4.972 1.00 95.88 100 MET A N 1
ATOM 822 C CA . MET A 1 100 ? -20.381 2.909 5.033 1.00 95.88 100 MET A CA 1
ATOM 823 C C . MET A 1 100 ? -20.108 2.508 6.496 1.00 95.88 100 MET A C 1
ATOM 825 O O . MET A 1 100 ? -19.601 3.311 7.276 1.00 95.88 100 MET A O 1
ATOM 829 N N . LYS A 1 101 ? -20.435 1.275 6.904 1.00 95.75 101 LYS A N 1
ATOM 830 C CA . LYS A 1 101 ? -20.278 0.813 8.307 1.00 95.75 101 LYS A CA 1
ATOM 831 C C . LYS A 1 101 ? -19.229 -0.276 8.504 1.00 95.75 101 LYS A C 1
ATOM 833 O O . LYS A 1 101 ? -18.721 -0.426 9.610 1.00 95.75 101 LYS A O 1
ATOM 838 N N . HIS A 1 102 ? -18.917 -1.029 7.455 1.00 95.38 102 HIS A N 1
ATOM 839 C CA . HIS A 1 102 ? -18.094 -2.228 7.554 1.00 95.38 102 HIS A CA 1
ATOM 840 C C . HIS A 1 102 ? -17.049 -2.258 6.442 1.00 95.38 102 HIS A C 1
ATOM 842 O O . HIS A 1 102 ? -17.360 -1.972 5.289 1.00 95.38 102 HIS A O 1
ATOM 848 N N . LEU A 1 103 ? -15.826 -2.640 6.808 1.00 95.12 103 LEU A N 1
ATOM 849 C CA . LEU A 1 103 ? -14.739 -2.995 5.903 1.00 95.12 103 LEU A CA 1
ATOM 850 C C . LEU A 1 103 ? -14.287 -4.398 6.313 1.00 95.12 103 LEU A C 1
ATOM 852 O O . LEU A 1 103 ? -13.940 -4.620 7.471 1.00 95.12 103 LEU A O 1
ATOM 856 N N . SER A 1 104 ? -14.358 -5.351 5.386 1.00 96.12 104 SER A N 1
ATOM 857 C CA . SER A 1 104 ? -13.974 -6.744 5.620 1.00 96.12 104 SER A CA 1
ATOM 858 C C . SER A 1 104 ? -12.788 -7.096 4.736 1.00 96.12 104 SER A C 1
ATOM 860 O O . SER A 1 104 ? -12.790 -6.791 3.545 1.00 96.12 104 SER A O 1
ATOM 862 N N . VAL A 1 105 ? -11.782 -7.728 5.331 1.00 95.31 105 VAL A N 1
ATOM 863 C CA . VAL A 1 105 ? -10.589 -8.209 4.638 1.00 95.31 105 VAL A CA 1
ATOM 864 C C . VAL A 1 105 ? -10.511 -9.711 4.856 1.00 95.31 105 VAL A C 1
ATOM 866 O O . VAL A 1 105 ? -10.459 -10.168 5.997 1.00 95.31 105 VAL A O 1
ATOM 869 N N . ASN A 1 106 ? -10.494 -10.470 3.765 1.00 95.06 106 ASN A N 1
ATOM 870 C CA . ASN A 1 106 ? -10.239 -11.903 3.788 1.00 95.06 106 ASN A CA 1
ATOM 871 C C . ASN A 1 106 ? -8.904 -12.164 3.087 1.00 95.06 106 ASN A C 1
ATOM 873 O O . ASN A 1 106 ? -8.739 -11.799 1.923 1.00 95.06 106 ASN A O 1
ATOM 877 N N . VAL A 1 107 ? -7.954 -12.749 3.814 1.00 92.19 107 VAL A N 1
ATOM 878 C CA . VAL A 1 107 ? -6.637 -13.117 3.291 1.00 92.19 107 VAL A CA 1
ATOM 879 C C . VAL A 1 107 ? -6.550 -14.631 3.306 1.00 92.19 107 VAL A C 1
ATOM 881 O O . VAL A 1 107 ? -6.413 -15.237 4.370 1.00 92.19 107 VAL A O 1
ATOM 884 N N . ASP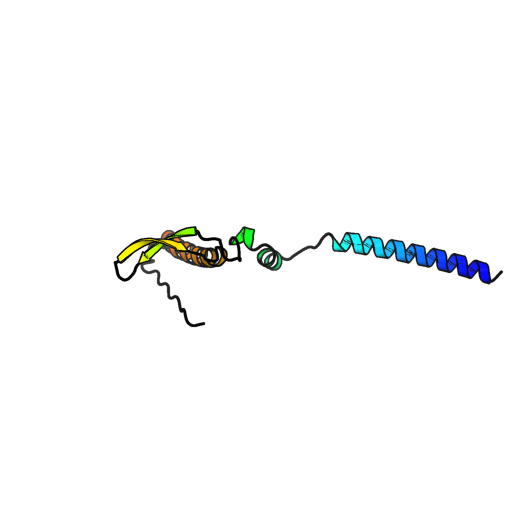 A 1 108 ? -6.619 -15.228 2.122 1.00 93.38 108 ASP A N 1
ATOM 885 C CA . ASP A 1 108 ? -6.389 -16.655 1.969 1.00 93.38 108 ASP A CA 1
ATOM 886 C C . ASP A 1 108 ? -4.888 -16.919 1.819 1.00 93.38 108 ASP A C 1
ATOM 888 O O . ASP A 1 108 ? -4.209 -16.303 0.994 1.00 93.38 108 ASP A O 1
ATOM 892 N N . ARG A 1 109 ? -4.354 -17.810 2.656 1.00 85.44 109 ARG A N 1
ATOM 893 C CA . ARG A 1 109 ? -2.939 -18.205 2.626 1.00 85.44 109 ARG A CA 1
ATOM 894 C C . ARG A 1 109 ? -2.718 -19.466 1.785 1.00 85.44 109 ARG A C 1
ATOM 896 O O . ARG A 1 109 ? -1.584 -19.920 1.671 1.00 85.44 109 ARG A O 1
ATOM 903 N N . GLN A 1 110 ? -3.772 -20.053 1.220 1.00 66.31 110 GLN A N 1
ATOM 904 C CA . GLN A 1 110 ? -3.650 -21.252 0.399 1.00 66.31 110 GLN A CA 1
ATOM 905 C C . GLN A 1 110 ? -3.183 -20.916 -1.020 1.00 66.31 110 GLN A C 1
ATOM 907 O O . GLN A 1 110 ? -4.002 -20.701 -1.909 1.00 66.31 110 GLN A O 1
ATOM 912 N N . VAL A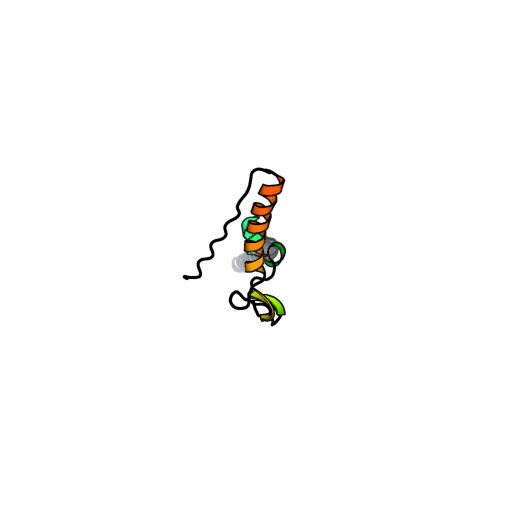 1 111 ? -1.861 -20.909 -1.219 1.00 45.81 111 VAL A N 1
ATOM 913 C CA . VAL A 1 111 ? -1.190 -21.143 -2.511 1.00 45.81 111 VAL A CA 1
ATOM 914 C C . VAL A 1 111 ? 0.108 -21.901 -2.260 1.00 45.81 111 VAL A C 1
ATOM 916 O O . VAL A 1 111 ? 0.855 -21.487 -1.343 1.00 45.81 111 VAL A O 1
#

Foldseek 3Di:
DVVVVVVVVVVVVVVVVVVVVVVVVVVVVDDDDDPVVCCVVCVCVVQRAQDKDDFDFDWDQDPVVRDTDTDTDIDGRSVVRVVVVVVVVVVVVCVVPVPDDDDDDDDDPDD

Radius of gyration: 29.57 Å; chains: 1; bounding box: 62×31×91 Å